Protein AF-A0A645I5Z8-F1 (afdb_monomer)

Structure (mmCIF, N/CA/C/O backbone):
data_AF-A0A645I5Z8-F1
#
_entry.id   AF-A0A645I5Z8-F1
#
loop_
_atom_site.group_PDB
_atom_site.id
_atom_site.type_symbol
_atom_site.label_atom_id
_atom_site.label_alt_id
_atom_site.label_comp_id
_atom_site.label_asym_id
_atom_site.label_entity_id
_atom_site.label_seq_id
_atom_site.pdbx_PDB_ins_code
_atom_site.Cartn_x
_atom_site.Cartn_y
_atom_site.Cartn_z
_atom_site.occupancy
_atom_site.B_iso_or_equiv
_atom_site.auth_seq_id
_atom_site.auth_comp_id
_atom_site.auth_asym_id
_atom_site.auth_atom_id
_atom_site.pdbx_PDB_model_num
ATOM 1 N N . MET A 1 1 ? -12.157 -1.451 21.307 1.00 56.81 1 MET A N 1
ATOM 2 C CA . MET A 1 1 ? -11.005 -2.103 20.636 1.00 56.81 1 MET A CA 1
ATOM 3 C C . MET A 1 1 ? -11.333 -2.617 19.227 1.00 56.81 1 MET A C 1
ATOM 5 O O . MET A 1 1 ? -10.511 -2.434 18.342 1.00 56.81 1 MET A O 1
ATOM 9 N N . GLN A 1 2 ? -12.510 -3.209 18.978 1.00 71.75 2 GLN A N 1
ATOM 10 C CA . GLN A 1 2 ? -12.845 -3.846 17.687 1.00 71.75 2 GLN A CA 1
ATOM 11 C C . GLN A 1 2 ? -12.868 -2.880 16.480 1.00 71.75 2 GLN A C 1
ATOM 13 O O . GLN A 1 2 ? -12.293 -3.185 15.440 1.00 71.75 2 GLN A O 1
ATOM 18 N N . VAL A 1 3 ? -13.437 -1.679 16.647 1.00 74.44 3 VAL A N 1
ATOM 19 C CA . VAL A 1 3 ? -13.523 -0.643 15.593 1.00 74.44 3 VAL A CA 1
ATOM 20 C C . VAL A 1 3 ? -12.140 -0.184 15.116 1.00 74.44 3 VAL A C 1
ATOM 22 O O . VAL A 1 3 ? -11.916 -0.010 13.924 1.00 74.44 3 VAL A O 1
ATOM 25 N N . VAL A 1 4 ? -11.176 -0.060 16.034 1.00 72.25 4 VAL A N 1
ATOM 26 C CA . VAL A 1 4 ? -9.800 0.342 15.699 1.00 72.25 4 VAL A CA 1
ATOM 27 C C . VAL A 1 4 ? -9.115 -0.717 14.840 1.00 72.25 4 VAL A C 1
ATOM 29 O O . VAL A 1 4 ? -8.488 -0.375 13.844 1.00 72.25 4 VAL A O 1
ATOM 32 N N . SER A 1 5 ? -9.263 -2.001 15.183 1.00 73.75 5 SER A N 1
ATOM 33 C CA . SER A 1 5 ? -8.668 -3.088 14.394 1.00 73.75 5 SER A CA 1
ATOM 34 C C . SER A 1 5 ? -9.271 -3.179 12.991 1.00 73.75 5 SER A C 1
ATOM 36 O O . SER A 1 5 ? -8.551 -3.501 12.051 1.00 73.75 5 SER A O 1
ATOM 38 N N . MET A 1 6 ? -10.563 -2.872 12.839 1.00 80.88 6 MET A N 1
ATOM 39 C CA . MET A 1 6 ? -11.233 -2.837 11.537 1.00 80.88 6 MET A CA 1
ATOM 40 C C . MET A 1 6 ? -10.707 -1.686 10.666 1.00 80.88 6 MET A C 1
ATOM 42 O O . MET A 1 6 ? -10.344 -1.914 9.518 1.00 80.88 6 MET A O 1
ATOM 46 N N . LEU A 1 7 ? -10.555 -0.486 11.238 1.00 75.00 7 LEU A N 1
ATOM 47 C CA . LEU A 1 7 ? -9.963 0.676 10.557 1.00 75.00 7 LEU A CA 1
ATOM 48 C C . LEU A 1 7 ? -8.501 0.451 10.150 1.00 75.00 7 LEU A C 1
ATOM 50 O O . LEU A 1 7 ? -8.096 0.840 9.058 1.00 75.00 7 LEU A O 1
ATOM 54 N N . LEU A 1 8 ? -7.703 -0.188 11.010 1.00 73.44 8 LEU A N 1
ATOM 55 C CA . LEU A 1 8 ? -6.320 -0.540 10.679 1.00 73.44 8 LEU A CA 1
ATOM 56 C C . LEU A 1 8 ? -6.249 -1.578 9.552 1.00 73.44 8 LEU A C 1
ATOM 58 O O . LEU A 1 8 ? -5.395 -1.461 8.674 1.00 73.44 8 LEU A O 1
ATOM 62 N N . PHE A 1 9 ? -7.143 -2.570 9.557 1.00 81.12 9 PHE A N 1
ATOM 63 C CA . PHE A 1 9 ? -7.222 -3.566 8.490 1.00 81.12 9 PHE A CA 1
ATOM 64 C C . PHE A 1 9 ? -7.657 -2.938 7.162 1.00 81.12 9 PHE A C 1
ATOM 66 O O . PHE A 1 9 ? -7.048 -3.209 6.132 1.00 81.12 9 PHE A O 1
ATOM 73 N N . GLU A 1 10 ? -8.646 -2.046 7.183 1.00 79.06 10 GLU A N 1
ATOM 74 C CA . GLU A 1 10 ? -9.093 -1.318 5.994 1.00 79.06 10 GLU A CA 1
ATOM 75 C C . GLU A 1 1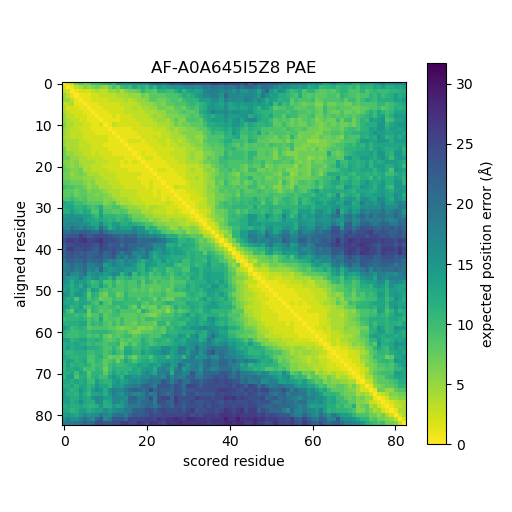0 ? -7.971 -0.446 5.414 1.00 79.06 10 GLU A C 1
ATOM 77 O O . GLU A 1 10 ? -7.698 -0.509 4.215 1.00 79.06 10 GLU A O 1
ATOM 82 N N . GLY A 1 11 ? -7.229 0.264 6.270 1.00 74.62 11 GLY A N 1
ATOM 83 C CA . GLY A 1 11 ? -6.036 1.012 5.871 1.00 74.62 11 GLY A CA 1
ATOM 84 C C . GLY A 1 11 ? -4.946 0.136 5.247 1.00 74.62 11 GLY A C 1
ATOM 85 O O . GLY A 1 11 ? -4.341 0.519 4.243 1.00 74.62 11 GLY A O 1
ATOM 86 N N . ALA A 1 12 ? -4.717 -1.061 5.794 1.00 75.75 12 ALA A N 1
ATOM 87 C CA . ALA A 1 12 ? -3.766 -2.022 5.237 1.00 75.75 12 ALA A CA 1
ATOM 88 C C . ALA A 1 12 ? -4.215 -2.553 3.864 1.00 75.75 12 ALA A C 1
ATOM 90 O O . ALA A 1 12 ? -3.408 -2.595 2.934 1.00 75.75 12 ALA A O 1
ATOM 91 N N . VAL A 1 13 ? -5.496 -2.902 3.708 1.00 82.00 13 VAL A N 1
ATOM 92 C CA . VAL A 1 13 ? -6.065 -3.363 2.430 1.00 82.00 13 VAL A CA 1
ATOM 93 C C . VAL A 1 13 ? -5.970 -2.266 1.370 1.00 82.00 13 VAL A C 1
ATOM 95 O O . VAL A 1 13 ? -5.486 -2.524 0.268 1.00 82.00 13 VAL A O 1
ATOM 98 N N . ILE A 1 14 ? -6.348 -1.030 1.707 1.00 80.19 14 ILE A N 1
ATOM 99 C CA . ILE A 1 14 ? -6.247 0.117 0.795 1.00 80.19 14 ILE A CA 1
ATOM 100 C C . ILE A 1 14 ? -4.784 0.385 0.417 1.00 80.19 14 ILE A C 1
ATOM 102 O O . ILE A 1 14 ? -4.500 0.640 -0.751 1.00 80.19 14 ILE A O 1
ATOM 106 N N . GLY A 1 15 ? -3.842 0.272 1.360 1.00 75.75 15 GLY A N 1
ATOM 107 C CA . GLY A 1 15 ? -2.408 0.422 1.091 1.00 75.75 15 GLY A CA 1
ATOM 108 C C . GLY A 1 15 ? -1.860 -0.629 0.119 1.00 75.75 15 GLY A C 1
ATOM 109 O O . GLY A 1 15 ? -1.118 -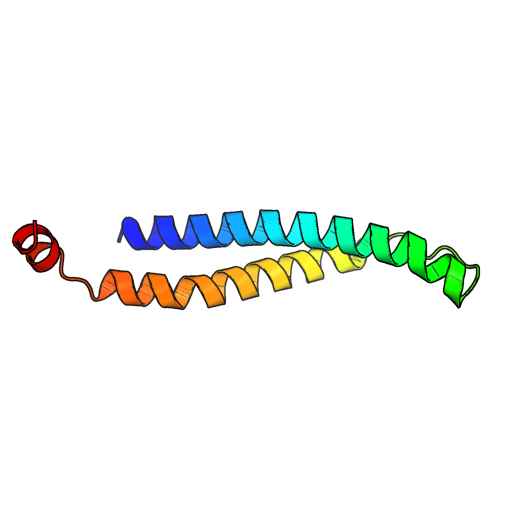0.286 -0.802 1.00 75.75 15 GLY A O 1
ATOM 110 N N . VAL A 1 16 ? -2.262 -1.896 0.269 1.00 77.38 16 VAL A N 1
ATOM 111 C CA . VAL A 1 16 ? -1.855 -2.992 -0.632 1.00 77.38 16 VAL A CA 1
ATOM 112 C C . VAL A 1 16 ? -2.468 -2.828 -2.027 1.00 77.38 16 VAL A C 1
ATOM 114 O O . VAL A 1 16 ? -1.770 -2.959 -3.038 1.00 77.38 16 VAL A O 1
ATOM 117 N N . VAL A 1 17 ? -3.759 -2.501 -2.106 1.00 83.94 17 VAL A N 1
ATOM 118 C CA . VAL A 1 17 ? -4.455 -2.282 -3.384 1.00 83.94 17 VAL A CA 1
ATOM 119 C C . VAL A 1 17 ? -3.903 -1.041 -4.093 1.00 83.94 17 VAL A C 1
ATOM 121 O O . VAL A 1 17 ? -3.552 -1.102 -5.268 1.00 83.94 17 VAL A O 1
ATOM 124 N N . GLY A 1 18 ? -3.730 0.069 -3.377 1.00 76.69 18 GLY A N 1
ATOM 125 C CA . GLY A 1 18 ? -3.146 1.292 -3.922 1.00 76.69 18 GLY A CA 1
ATOM 126 C C . GLY A 1 18 ? -1.697 1.105 -4.377 1.00 76.69 18 GLY A C 1
ATOM 127 O O . GLY A 1 18 ? -1.337 1.550 -5.465 1.00 76.69 18 GLY A O 1
ATOM 128 N N . GLY A 1 19 ?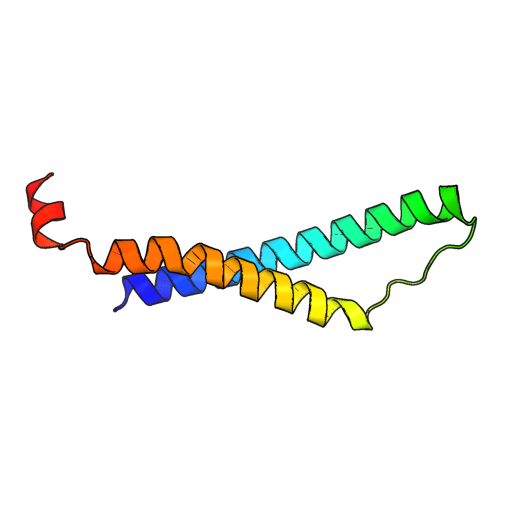 -0.876 0.398 -3.593 1.00 74.56 19 GLY A N 1
ATOM 129 C CA . GLY A 1 19 ? 0.521 0.123 -3.937 1.00 74.56 19 GLY A CA 1
ATOM 130 C C . GLY A 1 19 ? 0.681 -0.783 -5.157 1.00 74.56 19 GLY A C 1
ATOM 131 O O . GLY A 1 19 ? 1.517 -0.511 -6.017 1.00 74.56 19 GLY A O 1
ATOM 132 N N . SER A 1 20 ? -0.153 -1.819 -5.281 1.00 78.75 20 SER A N 1
ATOM 133 C CA . SER A 1 20 ? -0.142 -2.706 -6.453 1.00 78.75 20 SER A CA 1
ATOM 134 C C . SER A 1 20 ? -0.593 -1.989 -7.730 1.00 78.75 20 SER A C 1
ATOM 136 O O . SER A 1 20 ? 0.084 -2.092 -8.756 1.00 78.75 20 SER A O 1
ATOM 138 N N . ILE A 1 21 ? -1.670 -1.198 -7.665 1.00 83.69 21 ILE A N 1
ATOM 139 C CA . ILE A 1 21 ? -2.142 -0.389 -8.801 1.00 83.69 21 ILE A CA 1
ATOM 140 C C . ILE A 1 21 ? -1.099 0.670 -9.182 1.00 83.69 21 ILE A C 1
ATOM 142 O O . ILE A 1 21 ? -0.779 0.823 -10.361 1.00 83.69 21 ILE A O 1
ATOM 146 N N . GLY A 1 22 ? -0.527 1.367 -8.197 1.00 78.94 22 GLY A N 1
ATOM 147 C CA . GLY A 1 22 ? 0.501 2.384 -8.414 1.00 78.94 22 GLY A CA 1
ATOM 148 C C . GLY A 1 22 ? 1.768 1.816 -9.052 1.00 78.94 22 GLY A C 1
ATOM 149 O O . GLY A 1 22 ? 2.291 2.409 -9.994 1.00 78.94 22 GLY A O 1
ATOM 150 N N . PHE A 1 23 ? 2.228 0.640 -8.614 1.00 77.81 23 PHE A N 1
ATOM 151 C CA . PHE A 1 23 ? 3.366 -0.042 -9.233 1.00 77.81 23 PHE A CA 1
ATOM 152 C C . PHE A 1 23 ? 3.074 -0.453 -10.682 1.00 77.81 23 PHE A C 1
ATOM 154 O O . PHE A 1 23 ? 3.910 -0.237 -11.564 1.00 77.81 23 PHE A O 1
ATOM 161 N N . ALA A 1 24 ? 1.885 -1.002 -10.951 1.00 80.44 24 ALA A N 1
ATOM 162 C CA . ALA A 1 24 ? 1.482 -1.384 -12.302 1.00 80.44 24 ALA A CA 1
ATOM 163 C C . ALA A 1 24 ? 1.412 -0.163 -13.236 1.00 80.44 24 ALA A C 1
ATOM 165 O O . ALA A 1 24 ? 1.987 -0.186 -14.326 1.00 80.44 24 ALA A O 1
ATOM 166 N N . MET A 1 25 ? 0.781 0.928 -12.789 1.00 81.69 25 MET A N 1
ATOM 167 C CA . MET A 1 25 ? 0.712 2.181 -13.546 1.00 81.69 25 MET A CA 1
ATOM 168 C C . MET A 1 25 ? 2.087 2.828 -13.733 1.00 81.69 25 MET A C 1
ATOM 170 O O . MET A 1 25 ? 2.388 3.288 -14.830 1.00 81.69 25 MET A O 1
ATOM 174 N N . GLY A 1 26 ? 2.933 2.844 -12.701 1.00 79.94 26 GLY A N 1
ATOM 175 C CA . GLY A 1 26 ? 4.291 3.384 -12.777 1.00 79.94 26 GLY A CA 1
ATOM 176 C C . GLY A 1 26 ? 5.159 2.609 -13.765 1.00 79.94 26 GLY A C 1
ATOM 177 O O . GLY A 1 26 ? 5.807 3.212 -14.615 1.00 79.94 26 GLY A O 1
ATOM 178 N N . THR A 1 27 ? 5.094 1.277 -13.731 1.00 76.56 27 THR A N 1
ATOM 179 C CA . THR A 1 27 ? 5.806 0.413 -14.686 1.00 76.56 27 THR A CA 1
ATOM 180 C C . THR A 1 27 ? 5.312 0.640 -16.116 1.00 76.56 27 THR A C 1
ATOM 182 O O . THR A 1 27 ? 6.122 0.789 -17.032 1.00 76.56 27 THR A O 1
ATOM 185 N N . ALA A 1 28 ? 3.993 0.733 -16.315 1.00 79.31 28 ALA A N 1
ATOM 186 C CA . ALA A 1 28 ? 3.412 1.032 -17.621 1.00 79.31 28 ALA A CA 1
ATOM 187 C C . ALA A 1 28 ? 3.856 2.411 -18.137 1.00 79.31 28 ALA A C 1
ATOM 189 O O . ALA A 1 28 ? 4.316 2.520 -19.274 1.00 79.31 28 ALA A O 1
ATOM 190 N N . ALA A 1 29 ? 3.804 3.443 -17.290 1.00 78.94 29 ALA A N 1
ATOM 191 C CA . ALA A 1 29 ? 4.248 4.792 -17.627 1.00 78.94 29 ALA A CA 1
ATOM 192 C C . ALA A 1 29 ? 5.743 4.826 -17.975 1.00 78.94 29 ALA A C 1
ATOM 194 O O . ALA A 1 29 ? 6.116 5.385 -19.006 1.00 78.94 29 ALA A O 1
ATOM 195 N N . SER A 1 30 ? 6.599 4.167 -17.189 1.00 74.69 30 SER A N 1
ATOM 196 C CA . SER A 1 30 ? 8.026 4.037 -17.496 1.00 74.69 30 SER A CA 1
ATOM 197 C C . SER A 1 30 ? 8.268 3.320 -18.825 1.00 74.69 30 SER A C 1
ATOM 199 O O . SER A 1 30 ? 9.137 3.754 -19.575 1.00 74.69 30 SER A O 1
ATOM 201 N N . SER A 1 31 ? 7.483 2.293 -19.169 1.00 70.00 31 SER A N 1
ATOM 202 C CA . SER A 1 31 ? 7.615 1.595 -20.458 1.00 70.00 31 SER A CA 1
ATOM 203 C C . SER A 1 31 ? 7.248 2.461 -21.670 1.00 70.00 31 SER A C 1
ATOM 205 O O . SER A 1 31 ? 7.767 2.225 -22.755 1.00 70.00 31 SER A O 1
ATOM 207 N N . ILE A 1 32 ? 6.390 3.473 -21.493 1.00 75.25 32 ILE A N 1
ATOM 208 C CA . ILE A 1 32 ? 5.970 4.401 -22.557 1.00 75.25 32 ILE A CA 1
ATOM 209 C C . ILE A 1 32 ? 6.937 5.586 -22.651 1.00 75.25 32 ILE A C 1
ATOM 211 O O . ILE A 1 32 ? 7.312 6.009 -23.742 1.00 75.25 32 ILE A O 1
ATOM 215 N N . VAL A 1 33 ? 7.368 6.121 -21.508 1.00 74.56 33 VAL A N 1
ATOM 216 C CA . VAL A 1 33 ? 8.212 7.322 -21.436 1.00 74.56 33 VAL A CA 1
ATOM 217 C C . VAL A 1 33 ? 9.684 7.007 -21.729 1.00 74.56 33 VAL A C 1
ATOM 219 O O . VAL A 1 33 ? 10.364 7.796 -22.384 1.00 74.56 33 VAL A O 1
ATOM 222 N N . ALA A 1 34 ? 10.194 5.847 -21.307 1.00 66.94 34 ALA A N 1
ATOM 223 C CA . ALA A 1 34 ? 11.585 5.460 -21.541 1.00 66.94 34 ALA A CA 1
ATOM 224 C C . ALA A 1 34 ? 11.993 5.321 -23.025 1.00 66.94 34 ALA A C 1
ATOM 226 O O . ALA A 1 34 ? 13.056 5.843 -23.381 1.00 66.94 34 ALA A O 1
ATOM 227 N N . PRO A 1 35 ? 11.194 4.709 -23.926 1.00 66.62 35 PRO A N 1
ATOM 228 C CA . PRO A 1 35 ? 11.528 4.683 -25.348 1.00 66.62 35 PRO A CA 1
ATOM 229 C C . PRO A 1 35 ? 11.488 6.079 -25.987 1.00 66.62 35 PRO A C 1
ATOM 231 O O . PRO A 1 35 ? 12.239 6.312 -26.931 1.00 66.62 35 PRO A O 1
ATOM 234 N N . MET A 1 36 ? 10.700 7.024 -25.450 1.00 64.44 36 MET A N 1
ATOM 235 C CA . MET A 1 36 ? 10.682 8.416 -25.928 1.00 64.44 36 MET A CA 1
ATOM 236 C C . MET A 1 36 ? 11.911 9.229 -25.492 1.00 64.44 36 MET A C 1
ATOM 238 O O . MET A 1 36 ? 12.310 10.129 -26.226 1.00 64.44 36 MET A O 1
ATOM 242 N N . LEU A 1 37 ? 12.513 8.940 -24.329 1.00 64.25 37 LEU A N 1
ATOM 243 C CA . LEU A 1 37 ? 13.674 9.693 -23.826 1.00 64.25 37 LEU A CA 1
ATOM 244 C C . LEU A 1 37 ? 15.033 9.078 -24.185 1.00 64.25 37 LEU A C 1
ATOM 246 O O . LEU A 1 37 ? 15.975 9.824 -24.440 1.00 64.25 37 LEU A O 1
ATOM 250 N N . VAL A 1 38 ? 15.171 7.748 -24.148 1.00 62.81 38 VAL A N 1
ATOM 251 C CA . VAL A 1 38 ? 16.493 7.086 -24.221 1.00 62.81 38 VAL A CA 1
ATOM 252 C C . VAL A 1 38 ? 16.547 5.991 -25.299 1.00 62.81 38 VAL A C 1
ATOM 254 O O . VAL A 1 38 ? 17.609 5.429 -25.537 1.00 62.81 38 VAL A O 1
ATOM 257 N N . SER A 1 39 ? 15.434 5.671 -25.984 1.00 62.25 39 SER A N 1
ATOM 258 C CA . SER A 1 39 ? 15.343 4.518 -26.914 1.00 62.25 39 SER A CA 1
ATOM 259 C C . SER A 1 39 ? 15.831 3.187 -26.309 1.00 62.25 39 SER A C 1
ATOM 261 O O . SER A 1 39 ? 16.158 2.239 -27.018 1.00 62.25 39 SER A O 1
ATOM 263 N N . VAL A 1 40 ? 15.854 3.100 -24.980 1.00 59.22 40 VAL A N 1
ATOM 264 C CA . VAL A 1 40 ? 16.192 1.908 -24.206 1.00 59.22 40 VAL A CA 1
ATOM 265 C C . VAL A 1 40 ? 14.960 1.551 -23.395 1.00 59.22 40 VAL A C 1
ATOM 267 O O . VAL A 1 40 ? 14.392 2.408 -22.723 1.00 59.22 40 VAL A O 1
ATOM 270 N N . SER A 1 41 ? 14.544 0.289 -23.467 1.00 56.94 41 SER A N 1
ATOM 271 C CA . SER A 1 41 ? 13.479 -0.244 -22.622 1.00 56.94 41 SER A CA 1
ATOM 272 C C . SER A 1 41 ? 14.098 -0.676 -21.288 1.00 56.94 41 SER A C 1
ATOM 274 O O . SER A 1 41 ? 14.794 -1.694 -21.266 1.00 56.94 41 SER A O 1
ATOM 276 N N . PRO A 1 42 ? 13.912 0.068 -20.182 1.00 59.62 42 PRO A N 1
ATOM 277 C CA . PRO A 1 42 ? 14.405 -0.359 -18.885 1.00 59.62 42 PRO A CA 1
ATOM 278 C C . PRO A 1 42 ? 13.671 -1.645 -18.481 1.00 59.62 42 PRO A C 1
ATOM 280 O O . PRO A 1 42 ? 12.441 -1.704 -18.584 1.00 59.62 42 PRO A O 1
ATOM 283 N N . PRO A 1 43 ? 14.391 -2.693 -18.048 1.00 63.38 43 PRO A N 1
ATOM 284 C CA . PRO A 1 43 ? 13.750 -3.888 -17.525 1.00 63.38 43 PRO A CA 1
ATOM 285 C C . PRO A 1 43 ? 12.968 -3.541 -16.246 1.00 63.38 43 PRO A C 1
ATOM 287 O O . PRO A 1 43 ? 13.398 -2.668 -15.485 1.00 63.38 43 PRO A O 1
ATOM 290 N N . PRO A 1 44 ? 11.830 -4.209 -15.981 1.00 62.16 44 PRO A N 1
ATOM 291 C CA . PR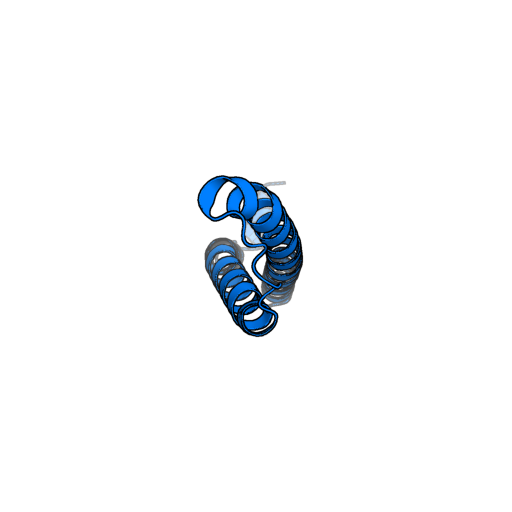O A 1 44 ? 11.091 -4.014 -14.740 1.00 62.16 44 PRO A CA 1
ATOM 292 C C . PRO A 1 44 ? 11.999 -4.327 -13.545 1.00 62.16 44 PRO A C 1
ATOM 294 O O . PRO A 1 44 ? 12.547 -5.423 -13.432 1.00 62.16 44 PRO A O 1
ATOM 297 N N . MET A 1 45 ? 12.181 -3.345 -12.662 1.00 68.75 45 MET A N 1
ATOM 298 C CA . MET A 1 45 ? 13.073 -3.444 -11.505 1.00 68.75 45 MET A CA 1
ATOM 299 C C . MET A 1 45 ? 12.316 -4.092 -10.340 1.00 68.75 45 MET A C 1
ATOM 301 O O . MET A 1 45 ? 11.785 -3.409 -9.461 1.00 68.75 45 MET A O 1
ATOM 305 N N . TRP A 1 46 ? 12.241 -5.425 -10.359 1.00 72.31 46 TRP A N 1
ATOM 306 C CA . TRP A 1 46 ? 11.550 -6.226 -9.339 1.00 72.31 46 TRP A CA 1
ATOM 307 C C . TRP A 1 46 ? 12.094 -5.995 -7.920 1.00 72.31 46 TRP A C 1
ATOM 309 O O . TRP A 1 46 ? 11.336 -6.104 -6.962 1.00 72.31 46 TRP A O 1
ATOM 319 N N . ASP A 1 47 ? 13.358 -5.585 -7.782 1.00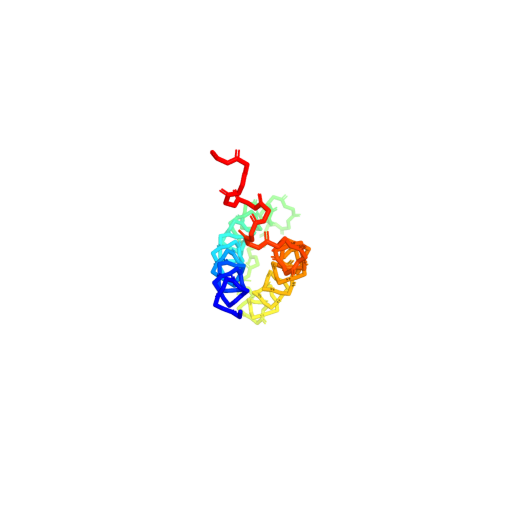 77.31 47 ASP A N 1
ATOM 320 C CA . ASP A 1 47 ? 13.978 -5.239 -6.494 1.00 77.31 47 ASP A CA 1
ATOM 321 C C . ASP A 1 47 ? 13.317 -4.043 -5.788 1.00 77.31 47 ASP A C 1
ATOM 323 O O . ASP A 1 47 ? 13.360 -3.936 -4.563 1.00 77.31 47 ASP A O 1
ATOM 327 N N . ILE A 1 48 ? 12.678 -3.139 -6.538 1.00 73.94 48 ILE A N 1
ATOM 328 C CA . ILE A 1 48 ? 12.078 -1.912 -5.986 1.00 73.94 48 ILE A CA 1
ATOM 329 C C . ILE A 1 48 ? 10.621 -2.154 -5.565 1.00 73.94 48 ILE A C 1
ATOM 331 O O . ILE A 1 48 ? 10.097 -1.451 -4.702 1.00 73.94 48 ILE A O 1
ATOM 335 N N . LEU A 1 49 ? 9.970 -3.185 -6.112 1.00 70.81 49 LEU A N 1
ATOM 336 C CA . LEU A 1 49 ? 8.598 -3.572 -5.780 1.00 70.81 49 LEU A CA 1
ATOM 337 C C . LEU A 1 49 ? 8.330 -3.665 -4.258 1.00 70.81 49 LEU A C 1
ATOM 339 O O . LEU A 1 49 ? 7.374 -3.031 -3.802 1.00 70.81 49 LEU A O 1
ATOM 343 N N . PRO A 1 50 ? 9.146 -4.366 -3.438 1.00 75.44 50 PRO A N 1
ATOM 344 C CA . PRO A 1 50 ? 8.925 -4.423 -1.990 1.00 75.44 50 PRO A CA 1
ATOM 345 C C . PRO A 1 50 ? 9.068 -3.058 -1.300 1.00 75.44 50 PRO A C 1
ATOM 347 O O . PRO A 1 50 ? 8.345 -2.783 -0.343 1.00 75.44 50 PRO A O 1
ATOM 350 N N . ILE A 1 51 ? 9.943 -2.178 -1.798 1.00 79.06 51 ILE A N 1
ATOM 351 C CA . ILE A 1 51 ? 10.125 -0.819 -1.266 1.00 79.06 51 ILE A CA 1
ATOM 352 C C . ILE A 1 51 ? 8.900 0.050 -1.572 1.00 79.06 51 ILE A C 1
ATOM 354 O O . ILE A 1 51 ? 8.402 0.735 -0.679 1.00 79.06 51 ILE A O 1
ATOM 358 N N . VAL A 1 52 ? 8.374 -0.011 -2.801 1.00 75.56 52 VAL A N 1
ATOM 359 C CA . VAL A 1 52 ? 7.160 0.727 -3.195 1.00 75.56 52 VAL A CA 1
ATOM 360 C C . VAL A 1 52 ? 5.966 0.280 -2.357 1.00 75.56 52 VAL A C 1
ATOM 362 O O . VAL A 1 52 ? 5.268 1.116 -1.783 1.00 75.56 52 VAL A O 1
ATOM 365 N N . ILE A 1 53 ? 5.764 -1.035 -2.231 1.00 73.69 53 ILE A N 1
ATOM 366 C CA . ILE A 1 53 ? 4.687 -1.598 -1.409 1.00 73.69 53 ILE A CA 1
ATOM 367 C C . ILE A 1 53 ? 4.857 -1.173 0.055 1.00 73.69 53 ILE A C 1
ATOM 369 O O . ILE A 1 53 ? 3.887 -0.744 0.678 1.00 73.69 53 ILE A O 1
ATOM 373 N N . GLY A 1 54 ? 6.081 -1.213 0.590 1.00 78.62 54 GL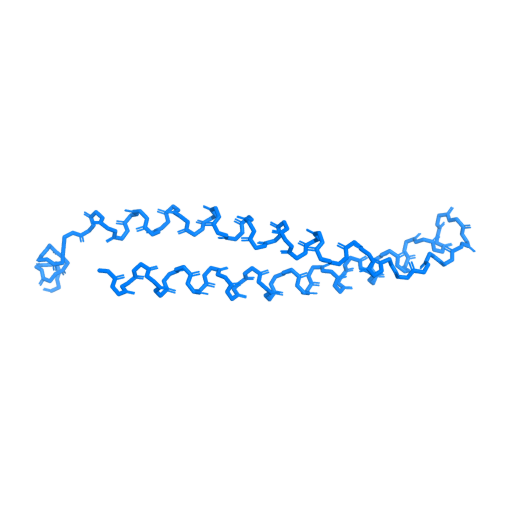Y A N 1
ATOM 374 C CA . GLY A 1 54 ? 6.381 -0.756 1.947 1.00 78.62 54 GLY A CA 1
ATOM 375 C C . GLY A 1 54 ? 6.006 0.711 2.178 1.00 78.62 54 GLY A C 1
ATOM 376 O O . GLY A 1 54 ? 5.333 1.024 3.159 1.00 78.62 54 GLY A O 1
ATOM 377 N N . ILE A 1 55 ? 6.364 1.607 1.256 1.00 79.94 55 ILE A N 1
ATOM 378 C CA . ILE A 1 55 ? 6.018 3.035 1.345 1.00 79.94 55 ILE A CA 1
ATOM 379 C C . ILE A 1 55 ? 4.499 3.242 1.253 1.00 79.94 55 ILE A C 1
ATOM 381 O O . ILE A 1 55 ? 3.940 4.014 2.036 1.00 79.94 55 ILE A O 1
ATOM 385 N N . CYS A 1 56 ? 3.805 2.540 0.355 1.00 75.56 56 CYS A N 1
ATOM 386 C CA . CYS A 1 56 ? 2.344 2.616 0.240 1.00 75.56 56 CYS A CA 1
ATOM 387 C C . CYS A 1 56 ? 1.624 2.111 1.500 1.00 75.56 56 CYS A C 1
ATOM 389 O O . CYS A 1 56 ? 0.666 2.736 1.952 1.00 75.56 56 CYS A O 1
ATOM 391 N N . ILE A 1 57 ? 2.107 1.029 2.115 1.00 72.38 57 ILE A N 1
ATOM 392 C CA . ILE A 1 57 ? 1.555 0.526 3.379 1.00 72.38 57 ILE A CA 1
ATOM 393 C C . ILE A 1 57 ? 1.797 1.531 4.509 1.00 72.38 57 ILE A C 1
ATOM 395 O O . ILE A 1 57 ? 0.868 1.833 5.256 1.00 72.38 57 ILE A O 1
ATOM 399 N N . ILE A 1 58 ? 3.007 2.089 4.626 1.00 77.69 58 ILE A N 1
ATOM 400 C CA . ILE A 1 58 ? 3.328 3.068 5.676 1.00 77.69 58 ILE A CA 1
ATOM 401 C C . ILE A 1 58 ? 2.494 4.340 5.511 1.00 77.69 58 ILE A C 1
ATOM 403 O O . ILE A 1 58 ? 1.907 4.819 6.480 1.00 77.69 58 ILE A O 1
ATOM 407 N N . THR A 1 59 ? 2.389 4.874 4.296 1.00 78.06 59 THR A N 1
ATOM 408 C CA . THR A 1 59 ? 1.567 6.063 4.021 1.00 78.06 59 THR A CA 1
ATOM 409 C C . THR A 1 59 ? 0.080 5.797 4.275 1.00 78.06 59 THR A C 1
ATOM 411 O O . THR A 1 59 ? -0.574 6.623 4.913 1.00 78.06 59 THR A O 1
ATOM 414 N N . GLY A 1 60 ? -0.438 4.625 3.887 1.00 71.00 60 GLY A N 1
ATOM 415 C CA . GLY A 1 60 ? -1.805 4.189 4.193 1.00 71.00 60 GLY A CA 1
ATOM 416 C C . GLY A 1 60 ? -2.070 4.029 5.694 1.00 71.00 60 GLY A C 1
ATOM 417 O O . GLY A 1 60 ? -3.101 4.486 6.197 1.00 71.00 60 GLY A O 1
ATOM 418 N N . MET A 1 61 ? -1.120 3.463 6.444 1.00 69.50 61 MET A N 1
ATOM 419 C CA . MET A 1 61 ? -1.192 3.375 7.906 1.00 69.50 61 MET A CA 1
ATOM 420 C C . MET A 1 61 ? -1.187 4.758 8.559 1.00 69.50 61 MET A C 1
ATOM 422 O O . MET A 1 61 ? -2.042 5.029 9.400 1.00 69.50 61 MET A O 1
ATOM 426 N N . ILE A 1 62 ? -0.275 5.651 8.159 1.00 76.94 62 ILE A N 1
ATOM 427 C CA . ILE A 1 62 ? -0.198 7.018 8.696 1.00 76.94 62 ILE A CA 1
ATOM 428 C C . ILE A 1 62 ? -1.507 7.771 8.435 1.00 76.94 62 ILE A C 1
ATOM 430 O O . ILE A 1 62 ? -2.047 8.395 9.352 1.00 76.94 62 ILE A O 1
ATOM 434 N N . ALA A 1 63 ? -2.059 7.663 7.224 1.00 75.19 63 ALA A N 1
ATOM 435 C CA . ALA A 1 63 ? -3.345 8.263 6.884 1.00 75.19 63 ALA A CA 1
ATOM 436 C C . ALA A 1 63 ? -4.494 7.699 7.742 1.00 75.19 63 ALA A C 1
ATOM 438 O O . ALA A 1 63 ? -5.359 8.456 8.181 1.00 75.19 63 ALA A O 1
ATOM 439 N N . SER A 1 64 ? -4.469 6.397 8.046 1.00 67.44 64 SER A N 1
ATOM 440 C CA . SER A 1 64 ? -5.504 5.701 8.830 1.00 67.44 64 SER A CA 1
ATOM 441 C C . SER A 1 64 ? -5.408 5.939 10.343 1.00 67.44 64 SER A C 1
ATOM 443 O O . SER A 1 64 ? -6.398 5.784 11.061 1.00 67.44 64 SER A O 1
ATOM 445 N N . ILE A 1 65 ? -4.255 6.381 10.856 1.00 71.38 65 ILE A N 1
ATOM 446 C CA . ILE A 1 65 ? -4.089 6.740 12.275 1.00 71.38 65 ILE A CA 1
ATOM 447 C C . ILE A 1 65 ? -4.966 7.943 12.656 1.00 71.38 65 ILE A C 1
ATOM 449 O O . ILE A 1 65 ? -5.508 7.980 13.763 1.00 71.38 65 ILE A O 1
ATOM 453 N N . ILE A 1 66 ? -5.147 8.916 11.758 1.00 71.94 66 ILE A N 1
ATOM 454 C CA . ILE A 1 66 ? -5.960 10.117 12.010 1.00 71.94 66 ILE A CA 1
ATOM 455 C C . ILE A 1 66 ? -7.434 9.760 12.316 1.00 71.94 66 ILE A C 1
ATOM 457 O O . ILE A 1 66 ? -7.918 10.144 13.388 1.00 71.94 66 ILE A O 1
ATOM 461 N N . PRO A 1 67 ? -8.161 9.005 11.463 1.00 67.12 67 PRO A N 1
ATOM 462 C CA . PRO A 1 67 ? -9.531 8.589 11.758 1.00 67.12 67 PRO A CA 1
ATOM 463 C C . PRO A 1 67 ? -9.608 7.580 12.911 1.00 67.12 67 PRO A C 1
ATOM 465 O O . PRO A 1 67 ? -10.530 7.675 13.720 1.00 67.12 67 PRO A O 1
ATOM 468 N N . ALA A 1 68 ? -8.631 6.675 13.061 1.00 69.06 68 ALA A N 1
ATOM 469 C CA . ALA A 1 68 ? -8.611 5.715 14.169 1.00 69.06 68 ALA A CA 1
ATOM 470 C C . ALA A 1 68 ? -8.523 6.407 15.540 1.00 69.06 68 ALA A C 1
ATOM 472 O O . ALA A 1 68 ? -9.243 6.041 16.471 1.00 69.06 68 ALA A O 1
ATOM 473 N N . LYS A 1 69 ? -7.696 7.457 15.659 1.00 66.69 69 LYS A N 1
ATOM 474 C CA . LYS A 1 69 ? -7.640 8.291 16.868 1.00 66.69 69 LYS A CA 1
ATOM 475 C C . LYS A 1 69 ? -8.955 9.021 17.113 1.00 66.69 69 LYS A C 1
ATOM 477 O O . LYS A 1 69 ? -9.371 9.111 18.258 1.00 66.69 69 LYS A O 1
ATOM 482 N N . LYS A 1 70 ? -9.619 9.509 16.060 1.00 66.38 70 LYS A N 1
ATOM 483 C CA . LYS A 1 70 ? -10.911 10.195 16.188 1.00 66.38 70 LYS A CA 1
ATOM 484 C C . LYS A 1 70 ? -12.021 9.248 16.658 1.00 66.38 70 LYS A C 1
ATOM 486 O O . LYS A 1 70 ? -12.821 9.646 17.491 1.00 66.38 70 LYS A O 1
ATOM 491 N N . ALA A 1 71 ? -12.033 7.999 16.188 1.00 66.38 71 ALA A N 1
ATOM 492 C CA . ALA A 1 71 ? -13.008 6.986 16.597 1.00 66.38 71 ALA A CA 1
ATOM 493 C C . ALA A 1 71 ? -12.874 6.567 18.072 1.00 66.38 71 ALA A C 1
ATOM 495 O O . ALA A 1 71 ? -13.866 6.216 18.699 1.00 66.38 71 ALA A O 1
ATOM 496 N N . LEU A 1 72 ? -11.664 6.620 18.639 1.00 67.06 72 LEU A N 1
ATOM 497 C CA . LEU A 1 72 ? -11.425 6.337 20.060 1.00 67.06 72 LEU A CA 1
ATOM 498 C C . LEU A 1 72 ? -11.955 7.431 20.997 1.00 67.06 72 LEU A C 1
ATOM 500 O O . LEU A 1 72 ? -12.209 7.148 22.163 1.00 67.06 72 LEU A O 1
ATOM 504 N N . THR A 1 73 ? -12.108 8.660 20.502 1.00 66.25 73 THR A N 1
ATOM 505 C CA . THR A 1 73 ? -12.594 9.809 21.282 1.00 66.25 73 THR A CA 1
ATOM 506 C C . THR A 1 73 ? -14.113 9.980 21.213 1.00 66.25 73 THR A C 1
ATOM 508 O O . THR A 1 73 ? -14.663 10.805 21.936 1.00 66.25 73 THR A O 1
ATOM 511 N N . VAL A 1 74 ? -14.798 9.249 20.328 1.00 64.44 74 VAL A N 1
ATOM 512 C CA . VAL A 1 74 ? -16.259 9.305 20.200 1.00 64.44 74 VAL A CA 1
ATOM 513 C C . VAL A 1 74 ? -16.870 8.382 21.249 1.00 64.44 74 VAL A C 1
ATOM 515 O O . VAL A 1 74 ? -16.716 7.163 21.171 1.00 64.44 74 VAL A O 1
ATOM 518 N N . ASP A 1 75 ? -17.551 8.970 22.233 1.00 60.72 75 ASP A N 1
ATOM 519 C CA . ASP A 1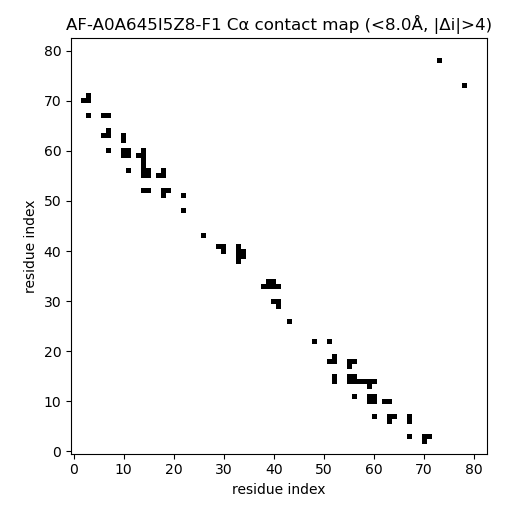 75 ? -18.253 8.205 23.257 1.00 60.72 75 ASP A CA 1
ATOM 520 C C . ASP A 1 75 ? -19.508 7.549 22.645 1.00 60.72 75 ASP A C 1
ATOM 522 O O . ASP A 1 75 ? -20.360 8.244 22.077 1.00 60.72 75 ASP A O 1
ATOM 526 N N . PRO A 1 76 ? -19.639 6.212 22.711 1.00 61.22 76 PRO A N 1
ATOM 527 C CA . PRO A 1 76 ? -20.756 5.504 22.098 1.00 61.22 76 PRO A CA 1
ATOM 528 C C . PRO A 1 76 ? -22.119 5.901 22.686 1.00 61.22 76 PRO A C 1
ATOM 530 O O . PRO A 1 76 ? -23.124 5.781 21.982 1.00 61.22 76 PRO A O 1
ATOM 533 N N . ALA A 1 77 ? -22.179 6.402 23.926 1.00 62.88 77 ALA A N 1
ATOM 534 C CA . ALA A 1 77 ? -23.425 6.877 24.523 1.00 62.88 77 ALA A CA 1
ATOM 535 C C . ALA A 1 77 ? -23.903 8.205 23.908 1.00 62.88 77 ALA A C 1
ATOM 537 O O . ALA A 1 77 ? -25.110 8.429 23.811 1.00 62.88 77 ALA A O 1
ATOM 538 N N . ASP A 1 78 ? -22.980 9.054 23.445 1.00 64.62 78 ASP A N 1
ATOM 539 C CA . ASP A 1 78 ? -23.295 10.322 22.772 1.00 64.62 78 ASP A CA 1
ATOM 540 C C . ASP A 1 78 ? -23.863 10.073 21.362 1.00 64.62 78 ASP A C 1
ATOM 542 O O . ASP A 1 78 ? -24.860 10.671 20.959 1.00 64.62 78 ASP A O 1
ATOM 546 N N . VAL A 1 79 ? -23.307 9.090 20.642 1.00 69.12 79 VAL A N 1
ATOM 547 C CA . VAL A 1 79 ? -23.796 8.677 19.311 1.00 69.12 79 VAL A CA 1
ATOM 548 C C . VAL A 1 79 ? -25.215 8.106 19.381 1.00 69.12 79 VAL A C 1
ATOM 550 O O . VAL A 1 79 ? -26.046 8.425 18.536 1.00 69.12 79 VAL A O 1
ATOM 553 N N . LEU A 1 80 ? -25.514 7.301 20.404 1.00 64.38 80 LEU A N 1
ATOM 554 C CA . LE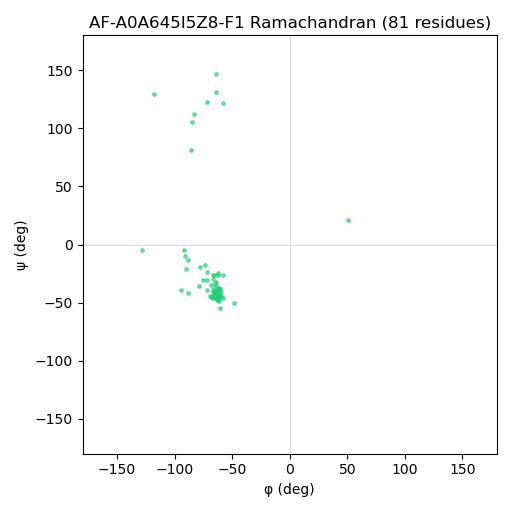U A 1 80 ? -26.840 6.707 20.620 1.00 64.38 80 LEU A CA 1
ATOM 555 C C . LEU A 1 80 ? -27.895 7.702 21.131 1.00 64.38 80 LEU A C 1
ATOM 557 O O . LEU A 1 80 ? -29.083 7.415 21.031 1.00 64.38 80 LEU A O 1
ATOM 561 N N . ARG A 1 81 ? -27.490 8.858 21.673 1.00 64.88 81 ARG A N 1
ATOM 562 C CA . ARG A 1 81 ? -28.405 9.949 22.069 1.00 64.88 81 ARG A CA 1
ATOM 563 C C . ARG A 1 81 ? -28.703 10.946 20.950 1.00 64.88 81 ARG A C 1
ATOM 565 O O . ARG A 1 81 ? -29.595 11.771 21.118 1.00 64.88 81 ARG A O 1
ATOM 572 N N . SER A 1 82 ? -27.933 10.906 19.866 1.00 62.84 82 SER A N 1
ATOM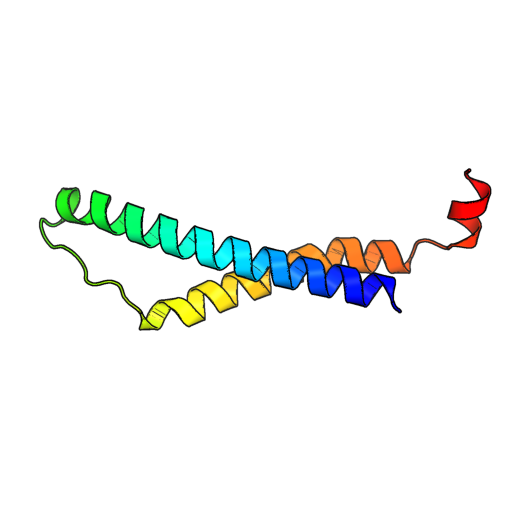 573 C CA . SER A 1 82 ? -28.066 11.800 18.709 1.00 62.84 82 SER A CA 1
ATOM 574 C C . SER A 1 82 ? -28.975 11.229 17.604 1.00 62.84 82 SER A C 1
ATOM 576 O O . SER A 1 82 ? -29.238 11.913 16.616 1.00 62.84 82 SER A O 1
ATOM 578 N N . VAL A 1 83 ? -29.449 9.984 17.760 1.00 53.00 83 VAL A N 1
ATOM 579 C CA . VAL A 1 83 ? -30.394 9.313 16.846 1.00 53.00 83 VAL A CA 1
ATOM 580 C C . VAL A 1 83 ? -31.838 9.400 17.319 1.00 53.00 83 VAL A C 1
ATOM 582 O O . VAL A 1 83 ? -32.064 9.423 18.550 1.00 53.00 83 VAL A O 1
#

Radius of gyration: 19.44 Å; Cα contacts (8 Å, |Δi|>4): 47; chains: 1; bounding box: 47×18×51 Å

InterPro domains:
  IPR003838 ABC3 transporter permease, C-terminal [PF02687] (2-76)

Sequence (83 aa):
MQVVSMLLFEGAVIGVVGGSIGFAMGTAASSIVAPMLVSVSPPPMWDILPIVIGICIITGMIASIIPAKKALTVDPADVLRSV

Organism: NCBI:txid1076179

Foldseek 3Di:
DVVLVVLLVVLQVCLQVVLVVVLVVVLVVLQVVVCVPPVDRDDRPPVCSVVSSVVSSVVSNVVSVVVSVVVVPDDVVVVVVVD

Secondary structure (DSSP, 8-state):
-HHHHHHHHHHHHHHHHHHHHHHHHHHHHHHHHHHHHHS--PPP-TTTHHHHHHHHHHHHHHHHHHHHHHHHSS-HHHHHH--

Solvent-accessible surface area (backbone atoms only — not comparable to full-atom values): 4643 Å² total; per-residue (Å²): 114,70,68,50,56,50,45,53,49,51,21,46,51,50,9,52,52,49,22,53,53,48,50,52,51,49,51,52,48,48,64,60,50,31,48,75,76,68,72,44,79,78,75,85,64,69,84,50,51,65,55,51,38,48,52,29,33,52,53,26,43,59,61,36,48,58,60,42,56,52,59,72,70,56,58,68,70,61,60,65,69,74,106

Nearest PDB structures (foldseek):
  1c0v-assembly1_A  TM=3.695E-01  e=9.587E+00  Escherichia coli

pLDDT: mean 71.66, std 7.04, range [53.0, 83.94]

Mean predicted aligned error: 11.03 Å